Protein AF-A0A7Y2GQ59-F1 (afdb_monomer_lite)

Radius of gyration: 19.88 Å; chains: 1; bounding box: 53×30×45 Å

Secondary structure (DSSP, 8-state):
-HHHHHHHHHHHHTT---PPP--EEEEE--SSS-TT-STTHHHHHHHHHHHHS-----SSPEEEETT-GGGGG-SEEE---SS---

Sequence (86 aa):
MKLLTSCSVILTFFMVSTVQGQEIAILKYNGGGDWYANPTALPNLIRFCNSTIGTTINEKPTTVEVGSSNIFQYPFLHMTGHGNVV

pLDDT: mean 88.6, std 9.16, range [60.78, 98.0]

Structure (mmCIF, N/CA/C/O backbone):
data_AF-A0A7Y2GQ59-F1
#
_entry.id   AF-A0A7Y2GQ59-F1
#
loop_
_atom_site.group_PDB
_atom_site.id
_atom_site.type_symbol
_atom_site.label_atom_id
_atom_site.label_alt_id
_atom_site.label_comp_id
_atom_site.label_asym_id
_atom_site.label_entity_id
_atom_site.label_seq_id
_atom_site.pdbx_PDB_ins_code
_atom_site.Cartn_x
_atom_site.Cartn_y
_atom_site.Cartn_z
_atom_site.occupancy
_atom_site.B_iso_or_equiv
_atom_site.auth_seq_id
_atom_site.auth_comp_id
_atom_site.auth_asym_id
_atom_site.auth_atom_id
_atom_site.pdbx_PDB_model_num
ATOM 1 N N . MET A 1 1 ? -43.653 -17.225 23.470 1.00 70.12 1 MET A N 1
ATOM 2 C CA . MET A 1 1 ? -43.237 -16.220 22.460 1.00 70.12 1 MET A CA 1
ATOM 3 C C . MET A 1 1 ? -42.224 -15.220 23.018 1.00 70.12 1 MET A C 1
ATOM 5 O O . MET A 1 1 ? -41.149 -15.146 22.450 1.00 70.12 1 MET A O 1
ATOM 9 N N . LYS A 1 2 ? -42.482 -14.554 24.159 1.00 77.88 2 LYS A N 1
ATOM 10 C CA . LYS A 1 2 ? -41.557 -13.571 24.777 1.00 77.88 2 LYS A CA 1
ATOM 11 C C . LYS A 1 2 ? -40.124 -14.089 25.024 1.00 77.88 2 LYS A C 1
ATOM 13 O O . LYS A 1 2 ? -39.168 -13.393 24.711 1.00 77.88 2 LYS A O 1
ATOM 18 N N . LEU A 1 3 ? -39.985 -15.328 25.506 1.00 82.44 3 LEU A N 1
ATOM 19 C CA . LEU A 1 3 ? -38.681 -15.961 25.757 1.00 82.44 3 LEU A CA 1
ATOM 20 C C . LEU A 1 3 ? -37.868 -16.176 24.465 1.00 82.44 3 LEU A C 1
ATOM 22 O O . LEU A 1 3 ? -36.683 -15.875 24.425 1.00 82.44 3 LEU A O 1
ATOM 26 N N . LEU A 1 4 ? -38.527 -16.620 23.389 1.00 77.88 4 LEU A N 1
ATOM 27 C CA . LEU A 1 4 ? -37.906 -16.812 22.072 1.00 77.88 4 LEU A CA 1
ATOM 28 C C . LEU A 1 4 ? -37.454 -15.479 21.465 1.00 77.88 4 LEU A C 1
ATOM 30 O O . LEU A 1 4 ? -36.345 -15.389 20.947 1.00 77.88 4 LEU A O 1
ATOM 34 N N . THR A 1 5 ? -38.269 -14.427 21.584 1.00 79.44 5 THR A N 1
ATOM 35 C CA . THR A 1 5 ? -37.881 -13.076 21.151 1.00 79.44 5 THR A CA 1
ATOM 36 C C . THR A 1 5 ? -36.702 -12.527 21.956 1.00 79.44 5 THR A C 1
ATOM 38 O O . THR A 1 5 ? -35.801 -11.946 21.361 1.00 79.44 5 THR A O 1
ATOM 41 N N . SER A 1 6 ? -36.638 -12.760 23.272 1.00 80.19 6 SER A N 1
ATOM 42 C CA . SER A 1 6 ? -35.481 -12.355 24.086 1.00 80.19 6 SER A CA 1
ATOM 43 C C . SER A 1 6 ? -34.204 -13.104 23.695 1.00 80.19 6 SER A C 1
ATOM 45 O O . SER A 1 6 ? -33.165 -12.470 23.537 1.00 80.19 6 SER A O 1
ATOM 47 N N . CYS A 1 7 ? -34.273 -14.421 23.463 1.00 84.75 7 CYS A N 1
ATOM 48 C CA . CYS A 1 7 ? -33.130 -15.193 22.966 1.00 84.75 7 CYS A CA 1
ATOM 49 C C . CYS A 1 7 ? -32.661 -14.710 21.588 1.00 84.75 7 CYS A C 1
ATOM 51 O O . CYS A 1 7 ? -31.460 -14.597 21.361 1.00 84.75 7 CYS A O 1
ATOM 53 N N . SER A 1 8 ? -33.594 -14.381 20.689 1.00 82.75 8 SER A N 1
ATOM 54 C CA . SER A 1 8 ? -33.256 -13.866 19.361 1.00 82.75 8 SER A CA 1
ATOM 55 C C . SER A 1 8 ? -32.550 -12.509 19.433 1.00 82.75 8 SER A C 1
ATOM 57 O O . SER A 1 8 ? -31.580 -12.310 18.716 1.00 82.75 8 SER A O 1
ATOM 59 N N . VAL A 1 9 ? -32.986 -11.595 20.307 1.00 84.69 9 VAL A N 1
ATOM 60 C CA . VAL A 1 9 ? -32.339 -10.278 20.489 1.00 84.69 9 VAL A CA 1
ATOM 61 C C . VAL A 1 9 ? -30.925 -10.422 21.056 1.00 84.69 9 VAL A C 1
ATOM 63 O O . VAL A 1 9 ? -30.006 -9.748 20.593 1.00 84.69 9 VAL A O 1
ATOM 66 N N . ILE A 1 10 ? -30.737 -11.329 22.018 1.00 84.62 10 ILE A N 1
ATOM 67 C CA . ILE A 1 10 ? -29.418 -11.624 22.591 1.00 84.62 10 ILE A CA 1
ATOM 68 C C . ILE A 1 10 ? -28.485 -12.190 21.513 1.00 84.62 10 ILE A C 1
ATOM 70 O O . ILE A 1 10 ? -27.349 -11.740 21.398 1.00 84.62 10 ILE A O 1
ATOM 74 N N . LEU A 1 11 ? -28.966 -13.117 20.679 1.00 83.38 11 LEU A N 1
ATOM 75 C CA . LEU A 1 11 ? -28.166 -13.717 19.609 1.00 83.38 11 LEU A CA 1
ATOM 76 C C . LEU A 1 11 ? -27.693 -12.678 18.579 1.00 83.38 11 LEU A C 1
ATOM 78 O O . LEU A 1 11 ? -26.534 -12.704 18.170 1.00 83.38 11 LEU A O 1
ATOM 82 N N . THR A 1 12 ? -28.555 -11.731 18.199 1.00 80.50 12 THR A N 1
ATOM 83 C CA . THR A 1 12 ? -28.198 -10.656 17.260 1.00 80.50 12 THR A CA 1
ATOM 84 C C . THR A 1 12 ? -27.171 -9.686 17.852 1.00 80.50 12 THR A C 1
ATOM 86 O O . THR A 1 12 ? -26.314 -9.187 17.129 1.00 80.50 12 THR A O 1
ATOM 89 N N . PHE A 1 13 ? -27.204 -9.444 19.167 1.00 78.50 13 PHE A N 1
ATOM 90 C CA . PHE A 1 13 ? -26.234 -8.577 19.845 1.00 78.50 13 PHE A CA 1
ATOM 91 C C . PHE A 1 13 ? -24.810 -9.163 19.847 1.00 78.50 13 PHE A C 1
ATOM 93 O O . PHE A 1 13 ? -23.839 -8.422 19.725 1.00 78.50 13 PHE A O 1
ATOM 100 N N . PHE A 1 14 ? -24.671 -10.492 19.907 1.00 76.81 14 PHE A N 1
ATOM 101 C CA . PHE A 1 14 ? -23.367 -11.168 19.848 1.00 76.81 14 PHE A CA 1
ATOM 102 C C . PHE A 1 14 ? -22.781 -11.295 18.429 1.00 76.81 14 PHE A C 1
ATOM 104 O O . PHE A 1 14 ? -21.627 -11.690 18.287 1.00 76.81 14 PHE A O 1
ATOM 111 N N . MET A 1 15 ? -23.532 -10.936 17.383 1.00 77.25 15 MET A N 1
ATOM 112 C CA . MET A 1 15 ? -23.067 -10.973 15.986 1.00 77.25 15 MET A CA 1
ATOM 113 C C . MET A 1 15 ? -22.300 -9.709 15.557 1.00 77.25 15 MET A C 1
ATOM 115 O O . MET A 1 15 ? -21.917 -9.593 14.394 1.00 77.25 15 MET A O 1
ATOM 119 N N . VAL A 1 16 ? -22.069 -8.746 16.456 1.00 72.31 16 VAL A N 1
ATOM 120 C CA . VAL A 1 16 ? -21.295 -7.537 16.138 1.00 72.31 16 VAL A CA 1
ATOM 121 C C . VAL A 1 16 ? -19.807 -7.893 16.066 1.00 72.31 16 VAL A C 1
ATOM 123 O O . VAL A 1 16 ? -19.071 -7.799 17.046 1.00 72.31 16 VAL A O 1
ATOM 126 N N . SER A 1 17 ? -19.355 -8.331 14.893 1.00 67.31 1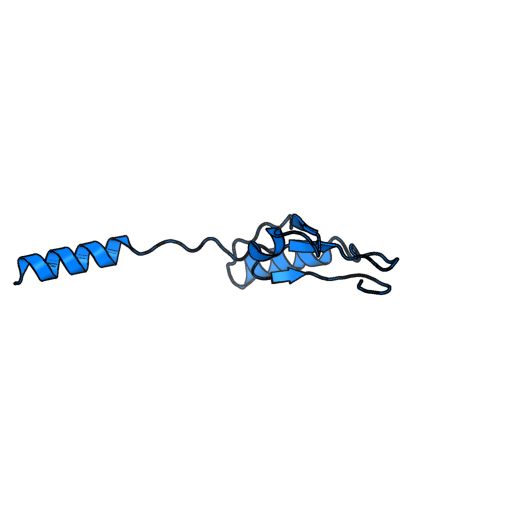7 SER A N 1
ATOM 127 C CA . SER A 1 17 ? -17.936 -8.510 14.595 1.00 67.31 17 SER A CA 1
ATOM 128 C C . SER A 1 17 ? -17.271 -7.158 14.353 1.00 67.31 17 SER A C 1
ATOM 130 O O . SER A 1 17 ? -17.755 -6.355 13.551 1.00 67.31 17 SER A O 1
ATOM 132 N N . THR A 1 18 ? -16.129 -6.921 14.996 1.00 64.06 18 THR A N 1
ATOM 133 C CA . THR A 1 18 ? -15.251 -5.810 14.634 1.00 64.06 18 THR A CA 1
ATOM 134 C C . THR A 1 18 ? -14.620 -6.119 13.278 1.00 64.06 18 THR A C 1
ATOM 136 O O . THR A 1 18 ? -13.888 -7.094 13.116 1.00 64.06 18 THR A O 1
ATOM 139 N N . VAL A 1 19 ? -14.930 -5.311 12.268 1.00 60.78 19 VAL A N 1
ATOM 140 C CA . VAL A 1 19 ? -14.237 -5.397 10.981 1.00 60.78 19 VAL A CA 1
ATOM 141 C C . VAL A 1 19 ? -12.836 -4.825 11.195 1.00 60.78 19 VAL A C 1
ATOM 143 O O . VAL A 1 19 ? -12.693 -3.683 11.630 1.00 60.78 19 VAL A O 1
ATOM 146 N N . GLN A 1 20 ? -11.802 -5.634 10.961 1.00 61.12 20 GLN A N 1
ATOM 147 C CA . GLN A 1 20 ? -10.415 -5.163 10.965 1.00 61.12 20 GLN A CA 1
ATOM 148 C C . GLN A 1 20 ? -10.229 -4.166 9.810 1.00 61.12 20 GLN A C 1
ATOM 150 O O . GLN A 1 20 ? -10.800 -4.344 8.734 1.00 61.12 20 GLN A O 1
ATOM 155 N N . GLY A 1 21 ? -9.487 -3.087 10.069 1.00 63.88 21 GLY A N 1
ATOM 156 C CA . GLY A 1 21 ? -9.315 -1.960 9.153 1.00 63.88 21 GLY A CA 1
ATOM 157 C C . GLY A 1 21 ? -8.758 -2.336 7.775 1.00 63.88 21 GLY A C 1
ATOM 158 O O . GLY A 1 21 ? -8.182 -3.399 7.568 1.00 63.88 21 GLY A O 1
ATOM 159 N N . GLN A 1 22 ? -8.961 -1.425 6.825 1.00 76.44 22 GLN A N 1
ATOM 160 C CA . GLN A 1 22 ? -8.555 -1.543 5.424 1.00 76.44 22 GLN A CA 1
ATOM 161 C C . GLN A 1 22 ? -7.024 -1.555 5.313 1.00 76.44 22 GLN A C 1
ATOM 163 O O . GLN A 1 22 ? -6.398 -0.506 5.421 1.00 76.44 22 GLN A O 1
ATOM 168 N N . GLU A 1 23 ? -6.410 -2.712 5.083 1.00 91.00 23 GLU A N 1
ATOM 169 C CA . GLU A 1 23 ? -4.984 -2.757 4.750 1.00 91.00 23 GLU A CA 1
ATOM 170 C C . GLU A 1 23 ? -4.755 -2.361 3.289 1.00 91.00 23 GLU A C 1
ATOM 172 O O . GLU A 1 23 ? -5.552 -2.682 2.401 1.00 91.00 23 GLU A O 1
ATOM 177 N N . ILE A 1 24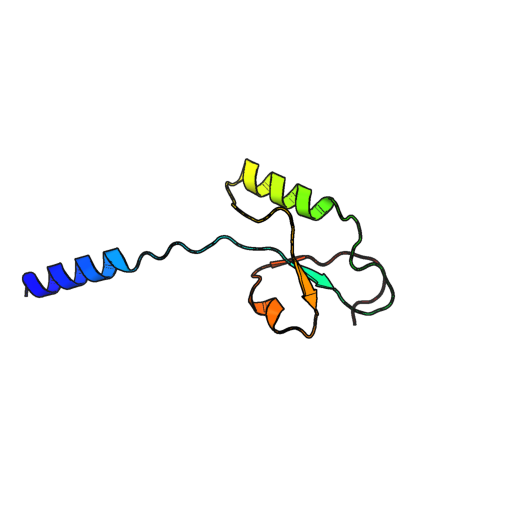 ? -3.642 -1.671 3.040 1.00 94.69 24 ILE A N 1
ATOM 178 C CA . ILE A 1 24 ? -3.235 -1.247 1.700 1.00 94.69 24 ILE A CA 1
ATOM 179 C C . ILE A 1 24 ? -2.005 -2.048 1.285 1.00 94.69 24 ILE A C 1
ATOM 181 O O . ILE A 1 24 ? -1.004 -2.085 2.005 1.00 94.69 24 ILE A O 1
ATOM 185 N N . ALA A 1 25 ? -2.054 -2.646 0.097 1.00 95.69 25 ALA A N 1
ATOM 186 C CA . ALA A 1 25 ? -0.892 -3.293 -0.502 1.00 95.69 25 ALA A CA 1
ATOM 187 C C . ALA A 1 25 ? -0.357 -2.509 -1.704 1.00 95.69 25 ALA A C 1
ATOM 189 O O . ALA A 1 25 ? -1.116 -1.885 -2.441 1.00 95.69 25 ALA A O 1
ATOM 190 N N . ILE A 1 26 ? 0.957 -2.559 -1.913 1.00 96.19 26 ILE A N 1
ATOM 191 C CA . ILE A 1 26 ? 1.620 -2.073 -3.127 1.00 96.19 26 ILE A CA 1
ATOM 192 C C . ILE A 1 26 ? 1.518 -3.172 -4.182 1.00 96.19 26 ILE A C 1
ATOM 194 O O . ILE A 1 26 ? 1.946 -4.301 -3.936 1.00 96.19 26 ILE A O 1
ATOM 198 N N . LEU A 1 27 ? 0.978 -2.859 -5.355 1.00 95.50 27 LEU A N 1
ATOM 199 C CA . LEU A 1 27 ? 0.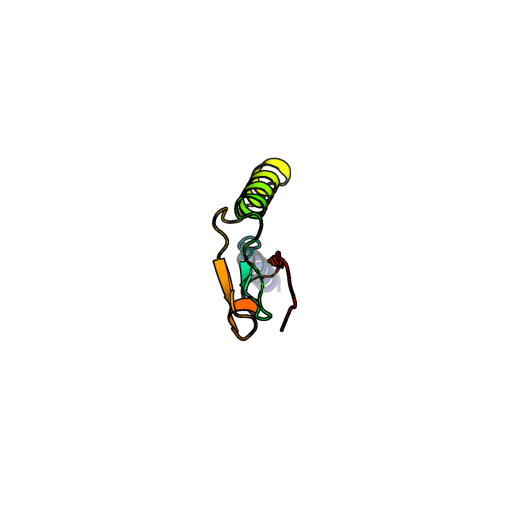905 -3.817 -6.454 1.00 95.50 27 LEU A CA 1
ATOM 200 C C . LEU A 1 27 ? 2.194 -3.774 -7.279 1.00 95.50 27 LEU A C 1
ATOM 202 O O . LEU A 1 27 ? 2.509 -2.769 -7.916 1.00 95.50 27 LEU A O 1
ATOM 206 N N . LYS A 1 28 ? 2.918 -4.891 -7.295 1.00 95.06 28 LYS A N 1
ATOM 207 C CA . LYS A 1 28 ? 4.084 -5.102 -8.151 1.00 95.06 28 LYS A CA 1
ATOM 208 C C . LYS A 1 28 ? 3.624 -5.646 -9.500 1.00 95.06 28 LYS A C 1
ATOM 210 O O . LYS A 1 28 ? 3.085 -6.750 -9.571 1.00 95.06 28 LYS A O 1
ATOM 215 N N . TYR A 1 29 ? 3.878 -4.885 -10.558 1.00 93.38 29 TYR A N 1
ATOM 216 C CA . TYR A 1 29 ? 3.534 -5.227 -11.939 1.00 93.38 29 TYR A CA 1
ATOM 217 C C . TYR A 1 29 ? 4.788 -5.384 -12.816 1.00 93.38 29 TYR A C 1
ATOM 219 O O . TYR A 1 29 ? 5.867 -4.904 -12.457 1.00 93.38 29 TYR A O 1
ATOM 227 N N . ASN A 1 30 ? 4.655 -6.068 -13.958 1.00 91.06 30 ASN A N 1
ATOM 228 C CA . ASN A 1 30 ? 5.726 -6.188 -14.953 1.00 91.06 30 ASN A CA 1
ATOM 229 C C . ASN A 1 30 ? 5.600 -5.096 -16.027 1.00 91.06 30 ASN A C 1
ATOM 231 O O . ASN A 1 30 ? 4.577 -4.432 -16.122 1.00 91.06 30 ASN A O 1
ATOM 235 N N . GLY A 1 31 ? 6.627 -4.926 -16.867 1.00 88.25 31 GLY A N 1
ATOM 236 C CA . GLY A 1 31 ? 6.614 -3.936 -17.959 1.00 88.25 31 GLY A CA 1
ATOM 237 C C . GLY A 1 31 ? 7.775 -2.936 -17.949 1.00 88.25 31 GLY A C 1
ATOM 238 O O . GLY A 1 31 ? 7.713 -1.913 -18.631 1.00 88.25 31 GLY A O 1
ATOM 239 N N . GLY A 1 32 ? 8.855 -3.262 -17.228 1.00 75.50 32 GLY A N 1
ATOM 240 C CA . GLY A 1 32 ? 10.174 -2.650 -17.417 1.00 75.50 32 GLY A CA 1
ATOM 241 C C . GLY A 1 32 ? 10.411 -1.321 -16.702 1.00 75.50 32 GLY A C 1
ATOM 242 O O . GLY A 1 32 ? 11.325 -0.604 -17.097 1.00 75.50 32 GLY A O 1
ATOM 243 N N . GLY A 1 33 ? 9.634 -0.984 -15.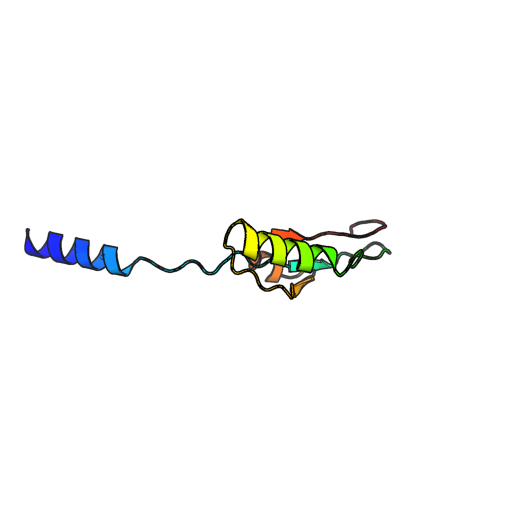671 1.00 78.38 33 GLY A N 1
ATOM 244 C CA . GLY A 1 33 ? 9.885 0.216 -14.873 1.00 78.38 33 GLY A CA 1
ATOM 245 C C . GLY A 1 33 ? 9.632 0.060 -13.375 1.00 78.38 33 GLY A C 1
ATOM 246 O O . GLY A 1 33 ? 9.332 -1.027 -12.876 1.00 78.38 33 GLY A O 1
ATOM 247 N N . ASP A 1 34 ? 9.829 1.162 -12.651 1.00 87.94 34 ASP A N 1
ATOM 248 C CA . ASP A 1 34 ? 9.943 1.176 -11.192 1.00 87.94 34 ASP A CA 1
ATOM 249 C C . ASP A 1 34 ? 8.570 1.158 -10.508 1.00 87.94 34 ASP A C 1
ATOM 251 O O . ASP A 1 34 ? 8.068 2.201 -10.097 1.00 87.94 34 ASP A O 1
ATOM 255 N N . TRP A 1 35 ? 7.981 -0.023 -10.309 1.00 91.00 35 TRP A N 1
ATOM 256 C CA . TRP A 1 35 ? 6.718 -0.212 -9.563 1.00 91.00 35 TRP A CA 1
ATOM 257 C C . TRP A 1 35 ? 6.766 0.268 -8.088 1.00 91.00 35 TRP A C 1
ATOM 259 O O . TRP A 1 35 ? 5.767 0.222 -7.373 1.00 91.00 35 TRP A O 1
ATOM 269 N N . TYR A 1 36 ? 7.937 0.715 -7.617 1.00 89.31 36 TYR A N 1
ATOM 270 C CA . TYR A 1 36 ? 8.240 1.154 -6.250 1.00 89.31 36 TYR A CA 1
ATOM 271 C C . TYR A 1 36 ? 8.577 2.656 -6.138 1.00 89.31 36 TYR A C 1
ATOM 273 O O . TYR A 1 36 ? 9.246 3.079 -5.191 1.00 89.31 36 TYR A O 1
ATOM 281 N N . ALA A 1 37 ? 8.151 3.486 -7.094 1.00 90.44 37 ALA A N 1
ATOM 282 C CA . ALA A 1 37 ? 8.424 4.924 -7.057 1.00 90.44 37 ALA A CA 1
ATOM 283 C C . ALA A 1 37 ? 7.865 5.611 -5.791 1.00 90.44 37 ALA A C 1
ATOM 285 O O . ALA A 1 37 ? 6.733 5.365 -5.378 1.00 90.44 37 ALA A O 1
ATOM 286 N N . ASN A 1 38 ? 8.647 6.535 -5.215 1.00 92.19 38 ASN A N 1
ATOM 287 C CA . ASN A 1 38 ? 8.315 7.315 -4.012 1.00 92.19 38 ASN A CA 1
ATOM 288 C C . ASN A 1 38 ? 7.961 6.452 -2.779 1.00 92.19 38 ASN A C 1
ATOM 290 O O . ASN A 1 38 ? 6.847 6.549 -2.258 1.00 92.19 38 ASN A O 1
ATOM 294 N N . PRO A 1 39 ? 8.905 5.655 -2.241 1.00 91.44 39 PRO A N 1
ATOM 295 C CA . PRO A 1 39 ? 8.628 4.669 -1.189 1.00 91.44 39 PRO A CA 1
ATOM 296 C C . PRO A 1 39 ? 8.074 5.263 0.118 1.00 91.44 39 PRO A C 1
ATOM 298 O O . PRO A 1 39 ? 7.485 4.545 0.921 1.00 91.44 39 PRO A O 1
ATOM 301 N N . THR A 1 40 ? 8.240 6.568 0.351 1.00 95.56 40 THR A N 1
ATOM 302 C CA . THR A 1 40 ? 7.708 7.263 1.532 1.00 95.56 40 THR A CA 1
ATOM 303 C C . THR A 1 40 ? 6.282 7.782 1.348 1.00 95.56 40 THR A C 1
ATOM 305 O O . THR A 1 40 ? 5.622 8.070 2.345 1.00 95.56 40 THR A O 1
ATOM 308 N N . ALA A 1 41 ? 5.774 7.889 0.115 1.00 95.69 41 ALA A N 1
ATOM 309 C CA . ALA A 1 41 ? 4.480 8.510 -0.165 1.00 95.69 41 ALA A CA 1
ATOM 310 C C . ALA A 1 41 ? 3.320 7.749 0.492 1.00 95.69 41 ALA A C 1
ATOM 312 O O . ALA A 1 41 ? 2.512 8.350 1.199 1.00 95.69 41 ALA A O 1
ATOM 313 N N . LEU A 1 42 ? 3.272 6.427 0.316 1.00 95.88 42 LEU A N 1
ATOM 314 C CA . LEU A 1 42 ? 2.203 5.602 0.872 1.00 95.88 42 LEU A CA 1
ATOM 315 C C . LEU A 1 42 ? 2.257 5.503 2.412 1.00 95.88 42 LEU A C 1
ATOM 317 O O . LEU A 1 42 ? 1.224 5.751 3.032 1.00 95.88 42 LEU A O 1
ATOM 321 N N . PRO A 1 43 ? 3.413 5.256 3.067 1.00 96.31 43 PRO A N 1
ATOM 322 C CA . PRO A 1 43 ? 3.509 5.347 4.527 1.00 96.31 43 PRO A CA 1
ATOM 323 C C . PRO A 1 43 ? 3.087 6.714 5.084 1.00 96.31 43 PRO A C 1
ATOM 325 O O . PRO A 1 43 ? 2.435 6.786 6.123 1.00 96.31 43 PRO A O 1
ATOM 328 N N . ASN A 1 44 ? 3.413 7.810 4.388 1.00 97.88 44 ASN A N 1
ATOM 329 C CA . ASN A 1 44 ? 3.000 9.153 4.799 1.00 97.88 44 ASN A CA 1
ATOM 330 C C . ASN A 1 44 ? 1.487 9.362 4.662 1.00 97.88 44 ASN A C 1
ATOM 332 O O . ASN A 1 44 ? 0.879 9.947 5.558 1.00 97.88 44 ASN A O 1
ATOM 336 N N . LEU A 1 45 ? 0.877 8.864 3.582 1.00 96.00 45 LEU A N 1
ATOM 337 C CA . LEU A 1 45 ? -0.575 8.890 3.401 1.00 96.00 45 LEU A CA 1
ATOM 338 C C . LEU A 1 45 ? -1.281 8.077 4.490 1.00 96.00 45 LEU A C 1
ATOM 340 O O . LEU A 1 45 ? -2.222 8.571 5.103 1.00 96.00 45 LEU A O 1
ATOM 344 N N . ILE A 1 46 ? -0.795 6.868 4.774 1.00 96.38 46 ILE A N 1
ATOM 345 C CA . ILE A 1 46 ? -1.334 6.012 5.835 1.00 96.38 46 ILE A CA 1
ATOM 346 C C . ILE A 1 46 ? -1.266 6.727 7.186 1.00 96.38 46 ILE A C 1
ATOM 348 O O . ILE A 1 46 ? -2.277 6.824 7.881 1.00 96.38 46 ILE A O 1
ATOM 352 N N . ARG A 1 47 ? -0.106 7.298 7.531 1.00 97.56 47 ARG A N 1
ATOM 353 C CA . ARG A 1 47 ? 0.064 8.066 8.770 1.00 97.56 47 ARG A CA 1
ATOM 354 C C . ARG A 1 47 ? -0.908 9.240 8.855 1.00 97.56 47 ARG A C 1
ATOM 356 O O . ARG A 1 47 ? -1.495 9.467 9.910 1.00 97.56 47 ARG A O 1
ATOM 363 N N . PHE A 1 48 ? -1.092 9.965 7.753 1.00 97.81 48 PHE A N 1
ATOM 364 C CA . PHE A 1 48 ? -2.038 11.074 7.672 1.00 97.81 48 PHE A CA 1
ATOM 365 C C . PHE A 1 48 ? -3.489 10.614 7.869 1.00 97.81 48 PHE A C 1
ATOM 367 O O . PHE A 1 48 ? -4.225 11.231 8.636 1.00 97.81 48 PHE A O 1
ATOM 374 N N . CYS A 1 49 ? -3.909 9.522 7.228 1.00 95.25 49 CYS A N 1
ATOM 375 C CA . CYS A 1 49 ? -5.250 8.966 7.410 1.00 95.25 49 CYS A CA 1
ATOM 376 C C . CYS A 1 49 ? -5.469 8.496 8.852 1.00 95.25 49 CYS A C 1
ATOM 378 O O . CYS A 1 49 ? -6.491 8.830 9.459 1.00 95.25 49 CYS A O 1
ATOM 380 N N . ASN A 1 50 ? -4.482 7.803 9.428 1.00 94.94 50 ASN A N 1
ATOM 381 C CA . ASN A 1 50 ? -4.552 7.330 10.806 1.00 94.94 50 ASN A CA 1
ATOM 382 C C . ASN A 1 50 ? -4.709 8.502 11.788 1.00 94.94 50 ASN A C 1
ATOM 384 O O . ASN A 1 50 ? -5.502 8.411 12.723 1.00 94.94 50 ASN A O 1
ATOM 388 N N . SER A 1 51 ? -4.018 9.625 11.555 1.00 97.38 51 SER A N 1
ATOM 389 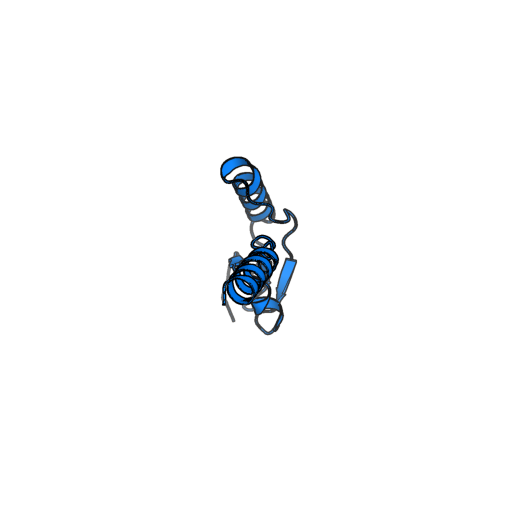C CA . SER A 1 51 ? -4.110 10.807 12.422 1.00 97.38 51 SER A CA 1
ATOM 390 C C . SER A 1 51 ? -5.338 11.688 12.172 1.00 97.38 51 SER A C 1
ATOM 392 O O . SER A 1 51 ? -5.820 12.325 13.106 1.00 97.38 51 SER A O 1
ATOM 394 N N . THR A 1 52 ? -5.846 11.746 10.938 1.00 98.00 52 THR A N 1
ATOM 395 C CA . THR A 1 52 ? -6.866 12.733 10.533 1.00 98.00 52 THR A CA 1
ATOM 396 C C . THR A 1 52 ? -8.281 12.169 10.564 1.00 98.00 52 THR A C 1
ATOM 398 O O . THR A 1 52 ? -9.212 12.869 10.953 1.00 98.00 52 THR A O 1
ATOM 401 N N . ILE A 1 53 ? -8.455 10.912 10.152 1.00 94.56 53 ILE A N 1
ATOM 402 C CA . ILE A 1 53 ? -9.770 10.258 10.056 1.00 94.56 53 ILE A CA 1
ATOM 403 C C . ILE A 1 53 ? -9.869 8.997 10.925 1.00 94.56 53 ILE A C 1
ATOM 405 O O . ILE A 1 53 ? -10.841 8.253 10.822 1.00 94.56 53 ILE A O 1
ATOM 409 N N . GLY A 1 54 ? -8.881 8.763 11.797 1.00 91.50 54 GLY A N 1
ATOM 410 C CA . GLY A 1 54 ? -8.922 7.705 12.807 1.00 91.50 54 GLY A CA 1
ATOM 411 C C . GLY A 1 54 ? -8.820 6.287 12.247 1.00 91.50 54 GLY A C 1
ATOM 412 O O . GLY A 1 54 ? -9.344 5.355 12.856 1.00 91.50 54 GLY A O 1
ATOM 413 N N . THR A 1 55 ? -8.183 6.103 11.087 1.00 91.88 55 THR A N 1
ATOM 414 C CA . THR A 1 55 ? -7.898 4.755 10.580 1.00 91.88 55 THR A CA 1
ATOM 415 C C . THR A 1 55 ? -6.808 4.070 11.415 1.00 91.88 55 THR A C 1
ATOM 417 O O . THR A 1 55 ? -6.073 4.712 12.164 1.00 91.88 55 THR A O 1
ATOM 420 N N . THR A 1 56 ? -6.690 2.749 11.287 1.00 92.25 56 THR A N 1
ATOM 421 C CA . THR A 1 56 ? -5.689 1.936 12.003 1.00 92.25 56 THR A CA 1
ATOM 422 C C . THR A 1 56 ? -4.850 1.100 11.034 1.00 92.25 56 THR A C 1
ATOM 424 O O . THR A 1 56 ? -4.553 -0.058 11.315 1.00 92.25 56 THR A O 1
ATOM 427 N N . ILE A 1 57 ? -4.538 1.657 9.862 1.00 93.50 57 ILE A N 1
ATOM 428 C CA . ILE A 1 57 ? -3.845 0.963 8.767 1.00 93.50 57 ILE A CA 1
ATOM 429 C C . ILE A 1 57 ? -2.370 0.801 9.132 1.00 93.50 57 ILE A C 1
ATOM 431 O O . ILE A 1 57 ? -1.758 1.739 9.660 1.00 93.50 57 ILE A O 1
ATOM 435 N N . ASN A 1 58 ? -1.774 -0.350 8.827 1.00 93.25 58 ASN A N 1
ATOM 436 C CA . ASN A 1 58 ? -0.349 -0.558 9.045 1.00 93.25 58 ASN A CA 1
ATOM 437 C C . ASN A 1 58 ? 0.499 0.356 8.138 1.00 93.25 58 ASN A C 1
ATOM 439 O O . ASN A 1 58 ? 0.426 0.280 6.915 1.00 93.25 58 ASN A O 1
ATOM 443 N N . GLU A 1 59 ? 1.362 1.195 8.727 1.00 94.56 59 GLU A N 1
ATOM 444 C CA . GLU A 1 59 ? 2.261 2.096 7.979 1.00 94.56 59 GLU A CA 1
ATOM 445 C C . GLU A 1 59 ? 3.273 1.360 7.084 1.00 94.56 59 GLU A C 1
ATOM 447 O O . GLU A 1 59 ? 3.882 1.983 6.210 1.00 94.56 59 GLU A O 1
ATOM 452 N N . LYS A 1 60 ? 3.469 0.050 7.289 1.00 94.94 60 LYS A N 1
ATOM 453 C CA . LYS A 1 60 ? 4.312 -0.804 6.449 1.00 94.94 60 LYS A CA 1
ATOM 454 C C . LYS A 1 60 ? 3.441 -1.643 5.496 1.00 94.94 60 LYS A C 1
ATOM 456 O O . LYS A 1 60 ? 3.114 -2.784 5.831 1.00 94.94 60 LYS A O 1
ATOM 461 N N . PRO A 1 61 ? 3.094 -1.120 4.305 1.00 93.50 61 PRO A N 1
ATOM 462 C CA . PRO A 1 61 ? 2.263 -1.836 3.345 1.00 93.50 61 PRO A CA 1
ATOM 463 C C . PRO A 1 61 ? 2.972 -3.088 2.818 1.00 93.50 61 PRO A C 1
ATOM 465 O O . PRO A 1 61 ? 4.196 -3.129 2.658 1.00 93.50 61 PRO A O 1
ATOM 468 N N . THR A 1 62 ? 2.184 -4.118 2.519 1.00 94.38 62 THR A N 1
ATOM 469 C CA . THR A 1 62 ? 2.687 -5.362 1.916 1.00 94.38 62 THR A CA 1
ATOM 470 C C . THR A 1 62 ? 2.785 -5.202 0.402 1.00 94.38 62 THR A C 1
ATOM 472 O O . THR A 1 62 ? 1.970 -4.514 -0.197 1.00 94.38 62 THR A O 1
ATOM 475 N N . THR A 1 63 ? 3.771 -5.823 -0.243 1.00 96.19 63 THR A N 1
ATOM 476 C CA . THR A 1 63 ? 3.820 -5.895 -1.713 1.00 96.19 63 THR A CA 1
ATOM 477 C C . THR A 1 63 ? 3.104 -7.150 -2.199 1.00 96.19 63 THR A C 1
ATOM 479 O O . THR A 1 63 ? 3.330 -8.228 -1.648 1.00 96.19 63 THR A O 1
ATOM 482 N N . VAL A 1 64 ? 2.281 -7.031 -3.241 1.00 96.38 64 VAL A N 1
ATOM 483 C CA . VAL A 1 64 ? 1.572 -8.161 -3.856 1.00 96.38 64 VAL A CA 1
ATOM 484 C C . VAL A 1 64 ? 1.814 -8.261 -5.362 1.00 96.38 64 VAL A C 1
ATOM 486 O O . VAL A 1 64 ? 1.908 -7.265 -6.071 1.00 96.38 64 VAL A O 1
ATOM 489 N N . GLU A 1 65 ? 1.911 -9.512 -5.808 1.00 95.62 65 GLU A N 1
ATOM 490 C CA . GLU A 1 65 ? 1.910 -10.016 -7.189 1.00 95.62 65 GLU A CA 1
ATOM 491 C C . GLU A 1 65 ? 0.643 -9.686 -7.997 1.00 95.62 65 GLU A C 1
ATOM 493 O O . GLU A 1 65 ? -0.415 -10.048 -7.489 1.00 95.62 65 GLU A O 1
ATOM 498 N N . VAL A 1 66 ? 0.675 -9.177 -9.240 1.00 93.75 66 VAL A N 1
ATOM 499 C CA . VAL A 1 66 ? -0.550 -9.121 -10.094 1.00 93.75 66 VAL A CA 1
ATOM 500 C C . VAL A 1 66 ? -1.235 -10.492 -10.219 1.00 93.75 66 VAL A C 1
ATOM 502 O O . VAL A 1 66 ? -2.454 -10.590 -10.127 1.00 93.75 66 VAL A O 1
ATOM 505 N N . GLY A 1 67 ? -0.456 -11.567 -10.382 1.00 93.75 67 GLY A N 1
ATOM 506 C CA . GLY A 1 67 ? -0.975 -12.937 -10.483 1.00 93.75 67 GLY A CA 1
ATOM 507 C C . GLY A 1 67 ? -1.282 -13.614 -9.142 1.00 93.75 67 GLY A C 1
ATOM 508 O O . GLY A 1 67 ? -1.629 -14.794 -9.122 1.00 93.75 67 GLY A O 1
ATOM 509 N N . SER A 1 68 ? -1.113 -12.922 -8.014 1.00 96.56 68 SER A N 1
ATOM 510 C CA . SER A 1 68 ? -1.302 -13.516 -6.690 1.00 96.56 68 SER A CA 1
ATOM 511 C C . SER A 1 68 ? -2.763 -13.456 -6.259 1.00 96.56 68 SER A C 1
ATOM 513 O O . SER A 1 68 ? -3.390 -12.405 -6.318 1.00 96.56 68 SER A O 1
ATOM 515 N N . SER A 1 69 ? -3.289 -14.540 -5.686 1.00 96.25 69 SER A N 1
ATOM 516 C CA . SER A 1 69 ? -4.594 -14.518 -5.010 1.00 96.25 69 SER A CA 1
ATOM 517 C C . SER A 1 69 ? -4.628 -13.588 -3.791 1.00 96.25 69 SER A C 1
ATOM 519 O O . SER A 1 69 ? -5.705 -13.216 -3.329 1.00 96.25 69 SER A O 1
ATOM 521 N N . ASN A 1 70 ? -3.467 -13.180 -3.267 1.00 94.00 70 ASN A N 1
ATOM 522 C CA . ASN A 1 70 ? -3.386 -12.284 -2.115 1.00 94.00 70 ASN A CA 1
ATOM 523 C C . ASN A 1 70 ? -3.954 -10.893 -2.406 1.00 94.00 70 ASN A C 1
ATOM 525 O O . ASN A 1 70 ? -4.299 -10.194 -1.460 1.00 94.00 70 ASN A O 1
ATOM 529 N N . ILE A 1 71 ? -4.117 -10.501 -3.676 1.00 94.44 71 ILE A N 1
ATOM 530 C CA . ILE A 1 71 ? -4.773 -9.237 -4.042 1.00 94.44 71 ILE A CA 1
ATOM 531 C C . ILE A 1 71 ? -6.165 -9.108 -3.409 1.00 94.44 71 ILE A C 1
ATOM 533 O O . ILE A 1 71 ? -6.550 -8.020 -3.000 1.00 94.44 71 ILE A O 1
ATOM 537 N N . PHE A 1 72 ? -6.885 -10.222 -3.237 1.00 92.69 72 PHE A N 1
ATOM 538 C CA . PHE A 1 72 ? -8.232 -10.235 -2.661 1.00 92.69 72 PHE A CA 1
ATOM 539 C C . PHE A 1 72 ? -8.255 -10.047 -1.139 1.00 92.69 72 PHE A C 1
ATOM 541 O O . PHE A 1 72 ? -9.329 -9.928 -0.558 1.00 92.69 72 PHE A O 1
ATOM 548 N N . GLN A 1 73 ? -7.093 -10.034 -0.480 1.00 91.12 73 GLN A N 1
ATOM 549 C CA . GLN A 1 73 ? -6.981 -9.699 0.943 1.00 91.12 73 GLN A CA 1
ATOM 550 C C . GLN A 1 73 ? -6.961 -8.185 1.182 1.00 91.12 73 GLN A C 1
ATOM 552 O O . GLN A 1 73 ? -7.145 -7.748 2.316 1.00 91.12 73 GLN A O 1
ATOM 557 N N . TYR A 1 74 ? -6.744 -7.386 0.132 1.00 92.69 74 TYR A N 1
ATOM 558 C CA . TYR A 1 74 ? -6.579 -5.943 0.240 1.00 92.69 74 TYR A CA 1
ATOM 559 C C . TYR A 1 74 ? -7.712 -5.230 -0.506 1.00 92.69 74 TYR A C 1
ATOM 561 O O . TYR A 1 74 ? -7.795 -5.331 -1.730 1.00 92.69 74 TYR A O 1
ATOM 569 N N . PRO A 1 75 ? -8.581 -4.475 0.190 1.00 90.31 75 PRO A N 1
ATOM 570 C CA . PRO A 1 75 ? -9.645 -3.710 -0.461 1.00 90.31 75 PRO A CA 1
ATOM 571 C C . PRO A 1 75 ? -9.110 -2.543 -1.308 1.00 90.31 75 PRO A C 1
ATOM 573 O O . PRO A 1 75 ? -9.852 -1.972 -2.104 1.00 90.31 75 PRO A O 1
ATOM 576 N N . PHE A 1 76 ? -7.834 -2.181 -1.140 1.00 92.50 76 PHE A N 1
ATOM 577 C CA . PHE A 1 76 ? -7.163 -1.126 -1.887 1.00 92.50 76 PHE A CA 1
ATOM 578 C C . PHE A 1 76 ? -5.746 -1.566 -2.281 1.00 92.50 76 PHE A C 1
ATOM 580 O O . PHE A 1 76 ? -4.934 -1.943 -1.432 1.00 92.50 76 PHE A O 1
ATOM 587 N N . LEU A 1 77 ? -5.436 -1.455 -3.574 1.00 94.88 77 LEU A N 1
ATOM 588 C CA . LEU A 1 77 ? -4.104 -1.681 -4.131 1.00 94.88 77 LEU A CA 1
ATOM 589 C C . LEU A 1 77 ? -3.509 -0.352 -4.595 1.00 94.88 77 LEU A C 1
ATOM 591 O O . LEU A 1 77 ? -4.090 0.351 -5.420 1.00 94.88 77 LEU A O 1
ATOM 595 N N . HIS A 1 78 ? -2.335 -0.013 -4.075 1.00 95.75 78 HIS A N 1
ATOM 596 C CA . HIS A 1 78 ? -1.570 1.150 -4.489 1.00 95.75 78 HIS A CA 1
ATOM 597 C C . HIS A 1 78 ? -0.630 0.779 -5.639 1.00 95.75 78 HIS A C 1
ATOM 599 O O . HIS A 1 78 ? 0.277 -0.036 -5.475 1.00 95.75 78 HIS A O 1
ATOM 605 N N . MET A 1 79 ? -0.837 1.402 -6.795 1.00 94.38 79 MET A N 1
ATOM 606 C CA . MET A 1 79 ? 0.060 1.322 -7.946 1.00 94.38 79 MET A CA 1
ATOM 607 C C . MET A 1 79 ? 0.791 2.651 -8.119 1.00 94.38 79 MET A C 1
ATOM 609 O O . MET A 1 79 ? 0.176 3.714 -8.070 1.00 94.38 79 MET A O 1
ATOM 613 N N . THR A 1 80 ? 2.096 2.583 -8.348 1.00 93.19 80 THR A N 1
ATOM 614 C CA . THR A 1 80 ? 2.975 3.724 -8.629 1.00 93.19 80 THR A CA 1
ATOM 615 C C . THR A 1 80 ? 4.074 3.260 -9.576 1.00 93.19 80 THR A C 1
ATOM 617 O O . THR A 1 80 ? 4.333 2.062 -9.654 1.00 93.19 80 THR A O 1
ATOM 620 N N . GLY A 1 81 ? 4.731 4.183 -10.272 1.00 91.19 81 GLY A N 1
ATOM 621 C CA . GLY A 1 81 ? 5.908 3.868 -11.071 1.00 91.19 81 GLY A CA 1
ATOM 622 C C . GLY A 1 81 ? 5.950 4.507 -12.445 1.00 91.19 81 GLY A C 1
ATOM 623 O O . GLY A 1 81 ? 5.123 5.345 -12.798 1.00 91.19 81 GLY A O 1
ATOM 624 N N . HIS A 1 82 ? 6.955 4.093 -13.211 1.00 88.69 82 HIS A N 1
ATOM 625 C CA . HIS A 1 82 ? 7.173 4.487 -14.602 1.00 88.69 82 HIS A CA 1
ATOM 626 C C . HIS A 1 82 ? 7.119 3.242 -15.501 1.00 88.69 82 HIS A C 1
ATOM 628 O O . HIS A 1 82 ? 7.305 2.128 -15.017 1.00 88.69 82 HIS A O 1
ATOM 634 N N . GLY A 1 83 ? 6.897 3.416 -16.806 1.00 87.81 83 GLY A N 1
ATOM 635 C CA . GLY A 1 83 ? 6.879 2.315 -17.779 1.00 87.81 83 GLY A CA 1
ATOM 636 C C . GLY A 1 83 ? 5.498 1.690 -18.003 1.00 87.81 83 GLY A C 1
ATOM 637 O O . GLY A 1 83 ? 4.475 2.279 -17.660 1.00 87.81 83 GLY A O 1
ATOM 638 N N . ASN A 1 84 ? 5.477 0.510 -18.629 1.00 90.19 84 ASN A N 1
ATOM 639 C CA . ASN A 1 84 ? 4.237 -0.198 -18.955 1.00 90.19 84 ASN A CA 1
ATOM 640 C C . ASN A 1 84 ? 3.759 -1.052 -17.775 1.00 90.19 84 ASN A C 1
ATOM 642 O O . ASN A 1 84 ? 4.567 -1.500 -16.965 1.00 90.19 84 ASN A O 1
ATOM 646 N N . VAL A 1 85 ? 2.452 -1.313 -17.729 1.00 90.50 85 VAL A N 1
ATOM 647 C CA . VAL A 1 85 ? 1.826 -2.281 -16.820 1.00 90.50 85 VAL A CA 1
ATOM 648 C C . VAL A 1 85 ? 1.432 -3.506 -17.643 1.00 90.50 85 VAL A C 1
ATOM 650 O O . VAL A 1 85 ? 0.629 -3.380 -18.569 1.00 90.50 85 VAL A O 1
ATOM 653 N N . VAL A 1 86 ? 2.025 -4.661 -17.327 1.00 83.44 86 VAL A N 1
ATOM 654 C CA . VAL A 1 86 ? 1.842 -5.952 -18.016 1.00 83.44 86 VAL A CA 1
ATOM 655 C C . VAL A 1 86 ? 1.566 -7.060 -17.010 1.00 83.44 86 VAL A C 1
ATOM 657 O O . VAL A 1 86 ? 2.277 -7.114 -15.975 1.00 83.44 86 VAL A O 1
#

Foldseek 3Di:
DVVVVVVVVVVVVVPPDDDQFAEEAQEDFDFPKDQCPPVVPQLVVVVCCCVPVVTDY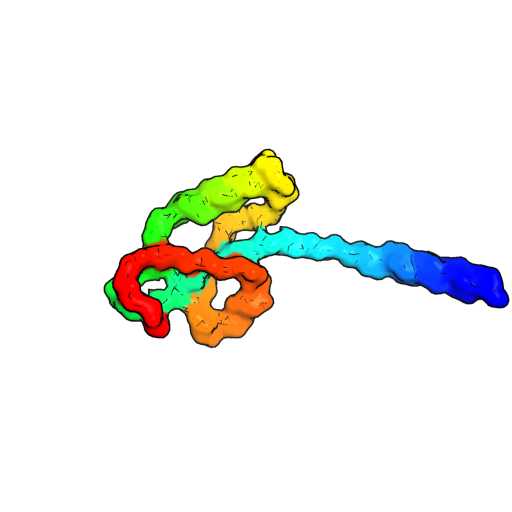DSDHHYDYPPDPCVVVGPYYDTDIDGDGD